Protein AF-A0A1H0M6Q1-F1 (afdb_monomer_lite)

Foldseek 3Di:
DLVVVLVVQLPDLDKDKDAPVVDDPVSVVVNVVSCVVQQWDWDWDQDDDPVDGHIIIITHRVVSDDPVNVVVD

Organism: NCBI:txid94869

Secondary structure (DSSP, 8-state):
-HHHHHHHHHH-SS-EEEEGGGS-HHHHHHHHHHHHHTTEEEEEEEEESSS-EEEEEEEEEGGG--HHHHHH-

pLDDT: mean 93.44, std 4.76, range [72.31, 97.75]

Structure (mmCIF, N/CA/C/O backbone):
data_AF-A0A1H0M6Q1-F1
#
_entry.id   AF-A0A1H0M6Q1-F1
#
loop_
_atom_site.group_PDB
_atom_site.id
_atom_site.type_symbol
_atom_site.label_atom_id
_atom_site.label_alt_id
_atom_site.label_comp_id
_atom_site.label_asym_id
_atom_site.label_entity_id
_atom_site.label_seq_id
_atom_site.pdbx_PDB_ins_code
_atom_site.Cartn_x
_atom_site.Cartn_y
_atom_site.Cartn_z
_atom_site.occupancy
_atom_site.B_iso_or_equiv
_atom_site.auth_seq_id
_atom_site.auth_comp_id
_atom_site.auth_asym_id
_atom_site.auth_atom_id
_atom_site.pdbx_PDB_model_num
ATOM 1 N N . MET A 1 1 ? 0.047 13.863 0.110 1.00 86.19 1 MET A N 1
ATOM 2 C CA . MET A 1 1 ? -0.055 12.799 -0.921 1.00 86.19 1 MET A CA 1
ATOM 3 C C . MET A 1 1 ? -0.394 11.450 -0.297 1.00 86.19 1 MET A C 1
ATOM 5 O O . MET A 1 1 ? -1.366 10.837 -0.723 1.00 86.19 1 MET A O 1
ATOM 9 N N . VAL A 1 2 ? 0.330 11.040 0.749 1.00 94.44 2 VAL A N 1
ATOM 10 C CA . VAL A 1 2 ? 0.083 9.820 1.542 1.00 94.44 2 VAL A CA 1
ATOM 11 C C . VAL A 1 2 ? -1.382 9.658 1.975 1.00 94.44 2 VAL A C 1
ATOM 13 O O . VAL A 1 2 ? -1.967 8.604 1.737 1.00 94.44 2 VAL A O 1
ATOM 16 N N . ASP A 1 3 ? -2.022 10.711 2.498 1.00 95.56 3 ASP A N 1
ATOM 17 C CA . ASP A 1 3 ? -3.438 10.661 2.916 1.00 95.56 3 ASP A CA 1
ATOM 18 C C . ASP A 1 3 ? -4.393 10.228 1.808 1.00 95.56 3 ASP A C 1
ATOM 20 O O . ASP A 1 3 ? -5.356 9.501 2.045 1.00 95.56 3 ASP A O 1
ATOM 24 N N . ARG A 1 4 ? -4.113 10.632 0.565 1.00 95.75 4 ARG A N 1
ATOM 25 C CA . ARG A 1 4 ? -4.918 10.228 -0.588 1.00 95.75 4 ARG A CA 1
ATOM 26 C C . ARG A 1 4 ? -4.853 8.716 -0.790 1.00 95.75 4 ARG A C 1
ATOM 28 O O . ARG A 1 4 ? -5.871 8.117 -1.119 1.00 95.75 4 ARG A O 1
ATOM 35 N N . TYR A 1 5 ? -3.680 8.111 -0.623 1.00 95.75 5 TYR A N 1
ATOM 36 C CA . TYR A 1 5 ? -3.498 6.673 -0.809 1.00 95.75 5 TYR A CA 1
ATOM 37 C C . TYR A 1 5 ? -4.090 5.864 0.340 1.00 95.75 5 TYR A C 1
ATOM 39 O O . TYR A 1 5 ? -4.784 4.888 0.075 1.00 95.75 5 TYR A O 1
ATOM 47 N N . ILE A 1 6 ? -3.926 6.322 1.583 1.00 97.00 6 ILE A N 1
ATOM 48 C CA . ILE A 1 6 ? -4.582 5.715 2.749 1.00 97.00 6 ILE A CA 1
ATOM 49 C C . ILE A 1 6 ? -6.105 5.750 2.592 1.00 97.00 6 ILE A C 1
ATOM 51 O O . ILE A 1 6 ? -6.759 4.716 2.690 1.00 97.00 6 ILE A O 1
ATOM 55 N N . ASN A 1 7 ? -6.675 6.908 2.245 1.00 96.19 7 ASN A N 1
ATOM 56 C CA . ASN A 1 7 ? -8.119 7.041 2.043 1.00 96.19 7 ASN A CA 1
ATOM 57 C C . ASN A 1 7 ? -8.639 6.197 0.874 1.00 96.19 7 ASN A C 1
ATOM 59 O O . ASN A 1 7 ? -9.772 5.723 0.922 1.00 96.19 7 ASN A O 1
ATOM 63 N N . LYS A 1 8 ? -7.835 6.008 -0.179 1.00 95.62 8 LYS A N 1
ATOM 64 C CA . LYS A 1 8 ? -8.171 5.087 -1.269 1.00 95.62 8 LYS A CA 1
ATOM 65 C C . LYS A 1 8 ? -8.170 3.637 -0.794 1.00 95.62 8 LYS A C 1
ATOM 67 O O . LYS A 1 8 ? -9.145 2.946 -1.046 1.00 95.62 8 LYS A O 1
ATOM 72 N N . ALA A 1 9 ? -7.129 3.208 -0.083 1.00 95.25 9 ALA A N 1
ATOM 73 C CA . ALA A 1 9 ? -7.016 1.846 0.432 1.00 95.25 9 ALA A CA 1
ATOM 74 C C . ALA A 1 9 ? -8.142 1.500 1.421 1.00 95.25 9 ALA A C 1
ATOM 76 O O . ALA A 1 9 ? -8.698 0.412 1.355 1.00 95.25 9 ALA A O 1
ATOM 77 N N . LEU A 1 10 ? -8.553 2.443 2.277 1.00 94.94 10 LEU A N 1
ATOM 78 C CA . LEU A 1 10 ? -9.677 2.251 3.205 1.00 94.94 10 LEU A CA 1
ATOM 79 C C . LEU A 1 10 ? -11.024 2.007 2.507 1.00 94.94 10 LEU A C 1
ATOM 81 O O . LEU A 1 10 ? -11.895 1.352 3.076 1.00 94.94 10 LEU A O 1
ATOM 85 N N . LYS A 1 11 ? -11.201 2.556 1.302 1.00 94.25 11 LYS A N 1
ATOM 86 C CA . LYS A 1 11 ? -12.431 2.449 0.502 1.00 94.25 11 LYS A CA 1
ATOM 87 C C . LYS A 1 11 ? -12.370 1.346 -0.554 1.00 94.25 11 LYS A C 1
ATOM 89 O O . LYS A 1 11 ? -13.367 1.115 -1.227 1.00 94.25 11 LYS A O 1
ATOM 94 N N . ALA A 1 12 ? -11.207 0.734 -0.755 1.00 90.94 12 ALA A N 1
ATOM 95 C CA . ALA A 1 12 ? -11.001 -0.257 -1.794 1.00 90.94 12 ALA A CA 1
ATOM 96 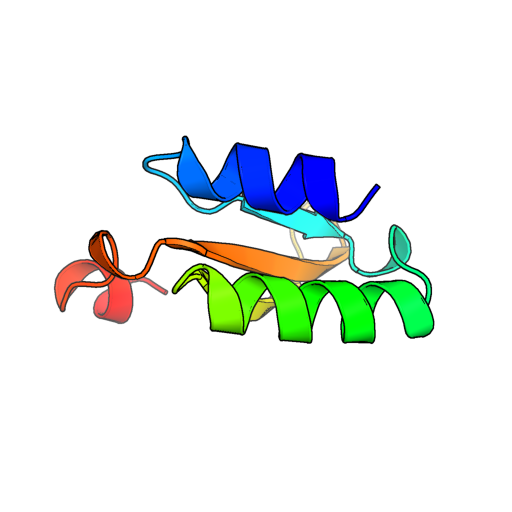C C . ALA A 1 12 ? -11.298 -1.665 -1.270 1.00 90.94 12 ALA A C 1
ATOM 98 O O . ALA A 1 12 ? -10.900 -2.023 -0.165 1.00 90.94 12 ALA A O 1
ATOM 99 N N . GLU A 1 13 ? -11.936 -2.472 -2.113 1.00 89.88 13 GLU A N 1
ATOM 100 C CA . GLU A 1 13 ? -12.068 -3.929 -1.941 1.00 89.88 13 GLU A CA 1
ATOM 101 C C . GLU A 1 13 ? -10.981 -4.692 -2.725 1.00 89.88 13 GLU A C 1
ATOM 103 O O . GLU A 1 13 ? -11.068 -5.894 -2.944 1.00 89.88 13 GLU A O 1
ATOM 108 N N . HIS A 1 14 ? -9.952 -3.980 -3.189 1.00 90.44 14 HIS A N 1
ATOM 109 C CA . HIS A 1 14 ? -8.841 -4.501 -3.981 1.00 90.44 14 HIS A CA 1
ATOM 110 C C . HIS A 1 14 ? -7.513 -3.888 -3.522 1.00 90.44 14 HIS A C 1
ATOM 112 O O . HIS A 1 14 ? -7.484 -2.884 -2.807 1.00 90.44 14 HIS A O 1
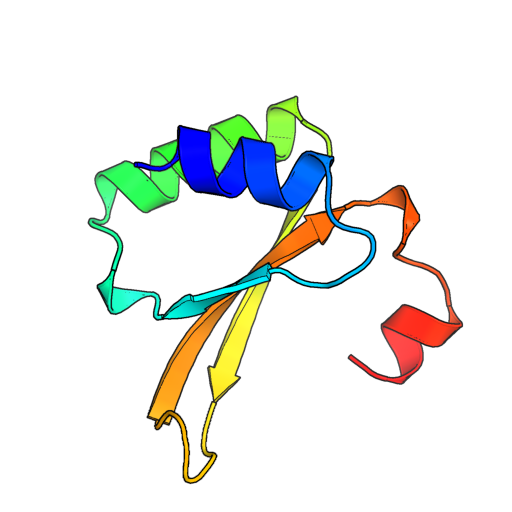ATOM 118 N N . ILE A 1 15 ? -6.402 -4.480 -3.966 1.00 93.44 15 ILE A N 1
ATOM 119 C CA . ILE A 1 15 ? -5.052 -3.986 -3.678 1.00 93.44 15 ILE A CA 1
ATOM 120 C C . ILE A 1 15 ? -4.809 -2.680 -4.434 1.00 93.44 15 ILE A C 1
ATOM 122 O O . ILE A 1 15 ? -4.980 -2.609 -5.651 1.00 93.44 15 ILE A O 1
ATOM 126 N N . ILE A 1 16 ? -4.348 -1.652 -3.724 1.00 95.94 16 ILE A N 1
ATOM 127 C CA . ILE A 1 16 ? -3.869 -0.422 -4.355 1.00 95.94 16 ILE A CA 1
ATOM 128 C C . ILE A 1 16 ? -2.360 -0.538 -4.560 1.00 95.94 16 ILE A C 1
ATOM 130 O O . ILE A 1 16 ? -1.604 -0.474 -3.592 1.00 95.94 16 ILE A O 1
ATOM 134 N N . SER A 1 17 ? -1.935 -0.668 -5.815 1.00 95.38 17 SER A N 1
ATOM 135 C CA . SER A 1 17 ? -0.524 -0.768 -6.205 1.00 95.38 17 SER A CA 1
ATOM 136 C C . SER A 1 17 ? 0.003 0.553 -6.756 1.00 95.38 17 SER A C 1
ATOM 138 O O . SER A 1 17 ? -0.622 1.188 -7.610 1.00 95.38 17 SER A O 1
ATOM 140 N N . ILE A 1 18 ? 1.150 0.997 -6.246 1.00 95.81 18 ILE A N 1
ATOM 141 C CA . ILE A 1 18 ? 1.737 2.299 -6.573 1.00 95.81 18 ILE A CA 1
ATOM 142 C C . ILE A 1 18 ? 3.248 2.119 -6.774 1.00 95.81 18 ILE A C 1
ATOM 144 O O . ILE A 1 18 ? 3.887 1.552 -5.892 1.00 95.81 18 ILE A O 1
ATOM 148 N N . PRO A 1 19 ? 3.845 2.626 -7.868 1.00 95.81 19 PRO A N 1
ATOM 149 C CA . PRO A 1 19 ? 5.301 2.673 -8.019 1.00 95.81 19 PRO A CA 1
ATOM 150 C C . PRO A 1 19 ? 5.980 3.357 -6.829 1.00 95.81 19 PRO A C 1
ATOM 152 O O . PRO A 1 19 ? 5.560 4.450 -6.431 1.00 95.81 19 PRO A O 1
ATOM 155 N N . ILE A 1 20 ? 7.009 2.727 -6.257 1.00 96.31 20 ILE A N 1
ATOM 156 C CA . ILE A 1 20 ? 7.707 3.233 -5.066 1.00 96.31 20 ILE A CA 1
ATOM 157 C C . ILE A 1 20 ? 8.372 4.595 -5.314 1.00 96.31 20 ILE A C 1
ATOM 159 O O . ILE A 1 20 ? 8.447 5.430 -4.420 1.00 96.31 20 ILE A O 1
ATOM 163 N N . GLU A 1 21 ? 8.759 4.860 -6.557 1.00 95.25 21 GLU A N 1
ATOM 164 C CA . GLU A 1 21 ? 9.405 6.068 -7.069 1.00 95.25 21 GLU A CA 1
ATOM 165 C C . GLU A 1 21 ? 8.490 7.296 -6.979 1.00 95.25 21 GLU A C 1
ATOM 167 O O . GLU A 1 21 ? 8.945 8.433 -7.092 1.00 95.25 21 GLU A O 1
ATOM 172 N N . ARG A 1 22 ? 7.186 7.089 -6.748 1.00 95.44 22 ARG A N 1
ATOM 173 C CA . ARG A 1 22 ? 6.242 8.173 -6.451 1.00 95.44 22 ARG A CA 1
ATOM 174 C C . ARG A 1 22 ? 6.349 8.695 -5.023 1.00 95.44 22 ARG A C 1
ATOM 176 O O . ARG A 1 22 ? 5.679 9.678 -4.716 1.00 95.44 22 ARG A O 1
ATOM 183 N N . PHE A 1 23 ? 7.138 8.053 -4.169 1.00 96.56 23 PHE A N 1
ATOM 184 C CA . PHE A 1 23 ? 7.322 8.444 -2.781 1.00 96.56 23 PHE A CA 1
ATOM 185 C C . PHE A 1 23 ? 8.752 8.904 -2.529 1.00 96.56 23 PHE A C 1
ATOM 187 O O . PHE A 1 23 ? 9.723 8.277 -2.949 1.00 96.56 23 PHE A O 1
ATOM 194 N N . LYS A 1 24 ? 8.887 9.975 -1.751 1.00 97.06 24 LYS A N 1
ATOM 195 C CA . LYS A 1 24 ? 10.133 10.265 -1.040 1.00 97.06 24 LYS A CA 1
ATOM 196 C C . LYS A 1 24 ? 10.267 9.337 0.169 1.00 97.06 24 LYS A C 1
ATOM 198 O O . LYS A 1 24 ? 9.269 8.862 0.706 1.00 97.06 24 LYS A O 1
ATOM 203 N N . ILE A 1 25 ? 11.489 9.164 0.673 1.00 95.69 25 ILE A N 1
ATOM 204 C CA . ILE A 1 25 ? 11.763 8.336 1.865 1.00 95.69 25 ILE A CA 1
ATOM 205 C C . ILE A 1 25 ? 10.894 8.763 3.062 1.00 95.69 25 ILE A C 1
ATOM 207 O O . ILE A 1 25 ? 10.215 7.929 3.651 1.00 95.69 25 ILE A O 1
ATOM 211 N N . ALA A 1 26 ? 10.817 10.065 3.355 1.00 97.06 26 ALA A N 1
ATOM 212 C CA . ALA A 1 26 ? 9.974 10.581 4.439 1.00 97.06 26 ALA A CA 1
ATOM 213 C C . ALA A 1 26 ? 8.473 10.272 4.244 1.00 97.06 26 ALA A C 1
ATOM 215 O O . ALA A 1 26 ? 7.743 10.063 5.210 1.00 97.06 26 ALA A O 1
ATOM 216 N N . GLU A 1 27 ? 7.998 10.194 2.995 1.00 97.50 27 GLU A N 1
ATOM 217 C CA . GLU A 1 27 ? 6.609 9.825 2.703 1.00 97.50 27 GLU A CA 1
ATOM 218 C C . GLU A 1 27 ? 6.364 8.324 2.892 1.00 97.50 27 GLU A C 1
ATOM 220 O O . GLU A 1 27 ? 5.256 7.942 3.258 1.00 97.50 27 GLU A O 1
ATOM 225 N N . LEU A 1 28 ? 7.373 7.470 2.688 1.00 96.69 28 LEU A N 1
ATOM 226 C CA . LEU A 1 28 ? 7.286 6.038 2.999 1.00 96.69 28 LEU A CA 1
ATOM 227 C C . LEU A 1 28 ? 7.197 5.801 4.511 1.00 96.69 28 LEU A C 1
ATOM 229 O O . LEU A 1 28 ? 6.411 4.965 4.960 1.00 96.69 2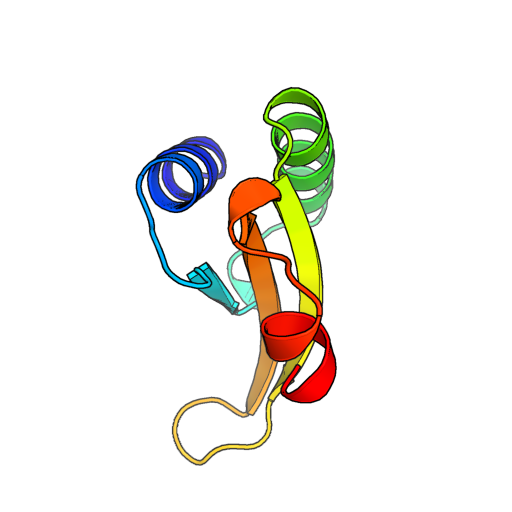8 LEU A O 1
ATOM 233 N N . GLU A 1 29 ? 7.944 6.569 5.305 1.00 97.06 29 GLU A N 1
ATOM 234 C CA . GLU A 1 29 ? 7.840 6.542 6.769 1.00 97.06 29 GLU A CA 1
ATOM 235 C C . GLU A 1 29 ? 6.454 7.001 7.238 1.00 97.06 29 GLU A C 1
ATOM 237 O O . GLU A 1 29 ? 5.809 6.346 8.064 1.00 97.06 29 GLU A O 1
ATOM 242 N N . GLU A 1 30 ? 5.952 8.102 6.674 1.00 97.69 30 GLU A N 1
ATOM 243 C CA . GLU A 1 30 ? 4.603 8.595 6.951 1.00 97.69 30 GLU A CA 1
ATOM 244 C C . GLU A 1 30 ? 3.534 7.563 6.552 1.00 97.69 30 GLU A C 1
ATOM 246 O O . GLU A 1 30 ? 2.607 7.293 7.324 1.00 97.69 30 GLU A O 1
ATOM 251 N N . LEU A 1 31 ? 3.682 6.948 5.375 1.00 97.69 31 LEU A N 1
ATOM 252 C CA . LEU A 1 31 ? 2.790 5.911 4.862 1.00 97.69 31 LEU A CA 1
ATOM 253 C C . LEU A 1 31 ? 2.758 4.697 5.789 1.00 97.69 31 LEU A C 1
ATOM 255 O O . LEU A 1 31 ? 1.670 4.244 6.141 1.00 97.69 31 LEU A O 1
ATOM 259 N N . SER A 1 32 ? 3.919 4.216 6.237 1.00 96.81 32 SER A N 1
ATOM 260 C CA . SER A 1 32 ? 4.037 3.100 7.183 1.00 96.81 32 SER A CA 1
ATOM 261 C C . SER A 1 32 ? 3.310 3.393 8.500 1.00 96.81 32 SER A C 1
ATOM 263 O O . SER A 1 32 ? 2.465 2.612 8.953 1.00 96.81 32 SER A O 1
ATOM 265 N N . ASN A 1 33 ? 3.542 4.578 9.072 1.00 97.75 33 ASN A N 1
ATOM 266 C CA . ASN A 1 33 ? 2.892 5.004 10.309 1.00 97.75 33 ASN A CA 1
ATOM 267 C C . ASN A 1 33 ? 1.368 5.113 10.164 1.00 97.75 33 ASN A C 1
ATOM 269 O O . ASN A 1 33 ? 0.621 4.673 11.044 1.00 97.75 33 ASN A O 1
ATOM 273 N N . LYS A 1 34 ? 0.884 5.688 9.058 1.00 97.75 34 LYS A N 1
ATOM 274 C CA . LYS A 1 34 ? -0.556 5.829 8.804 1.00 97.75 34 LYS A CA 1
ATOM 275 C C . LYS A 1 34 ? -1.215 4.492 8.486 1.00 97.75 34 LYS A C 1
ATOM 277 O O . LYS A 1 34 ? -2.309 4.246 8.989 1.00 97.75 34 LYS A O 1
ATOM 282 N N . ALA A 1 35 ? -0.568 3.615 7.725 1.00 96.69 35 ALA A N 1
ATOM 283 C CA . ALA A 1 35 ? -1.091 2.285 7.432 1.00 96.69 35 ALA A CA 1
ATOM 284 C C . ALA A 1 35 ? -1.265 1.461 8.713 1.00 96.69 35 ALA A C 1
ATOM 286 O O . ALA A 1 35 ? -2.344 0.915 8.941 1.00 96.69 35 ALA A O 1
ATOM 287 N N . LYS A 1 36 ? -0.272 1.487 9.615 1.00 96.38 36 LYS A N 1
ATOM 288 C CA . LYS A 1 36 ? -0.359 0.831 10.928 1.00 96.38 36 LYS A CA 1
ATOM 289 C C . LYS A 1 36 ? -1.556 1.323 11.747 1.00 96.38 36 LYS A C 1
ATOM 291 O O . LYS A 1 36 ? -2.294 0.509 12.292 1.00 96.38 36 LYS A O 1
ATOM 296 N N . LYS A 1 37 ? -1.778 2.642 11.807 1.00 97.12 37 LYS A N 1
ATOM 297 C CA . LYS A 1 37 ? -2.917 3.243 12.532 1.00 97.12 37 LYS A CA 1
ATOM 298 C C . LYS A 1 37 ? -4.279 2.871 11.941 1.00 97.12 37 LYS A C 1
ATOM 300 O O . LYS A 1 37 ? -5.257 2.822 12.673 1.00 97.12 37 LYS A O 1
ATOM 305 N N . ASN A 1 38 ? -4.336 2.620 10.635 1.00 96.00 38 ASN A N 1
ATOM 306 C CA . ASN A 1 38 ? -5.568 2.347 9.894 1.00 96.00 38 ASN A CA 1
ATOM 307 C C . ASN A 1 38 ? -5.769 0.854 9.577 1.00 96.00 38 ASN A C 1
ATOM 309 O O . ASN A 1 38 ? -6.630 0.515 8.772 1.00 96.00 38 ASN A O 1
ATOM 313 N N . ASN A 1 39 ? -4.980 -0.036 10.191 1.00 95.38 39 ASN A N 1
ATOM 314 C CA . ASN A 1 39 ? -5.031 -1.482 9.963 1.00 95.38 39 ASN A CA 1
ATOM 315 C C . ASN A 1 39 ? -4.887 -1.887 8.477 1.00 95.38 39 ASN A C 1
ATOM 317 O O . ASN A 1 39 ? -5.530 -2.820 7.993 1.00 95.38 39 ASN A O 1
ATOM 321 N N . ILE A 1 40 ? -4.031 -1.167 7.752 1.00 96.69 40 ILE A N 1
ATOM 322 C CA . ILE A 1 40 ? -3.650 -1.467 6.371 1.00 96.69 40 ILE A CA 1
ATOM 323 C C . ILE A 1 40 ? -2.308 -2.196 6.393 1.00 96.69 40 ILE A C 1
ATOM 325 O O . ILE A 1 40 ? -1.363 -1.775 7.063 1.00 96.69 40 ILE A O 1
ATOM 329 N N . VAL A 1 41 ? -2.221 -3.286 5.641 1.00 95.69 41 VAL A N 1
ATOM 330 C CA . VAL A 1 41 ? -0.983 -4.015 5.382 1.00 95.69 41 VAL A CA 1
ATOM 331 C C . VAL A 1 41 ? -0.290 -3.399 4.172 1.00 95.69 41 VAL A C 1
ATOM 333 O O . VAL A 1 41 ? -0.926 -3.114 3.158 1.00 95.69 41 VAL A O 1
ATOM 336 N N . ILE A 1 42 ? 1.019 -3.193 4.296 1.00 96.50 42 ILE A N 1
ATOM 337 C CA . ILE A 1 42 ? 1.876 -2.760 3.196 1.00 96.50 42 ILE A CA 1
ATOM 338 C C . ILE A 1 42 ? 2.723 -3.946 2.752 1.00 96.50 42 ILE A C 1
ATOM 340 O O . ILE A 1 42 ? 3.344 -4.596 3.594 1.00 96.50 42 ILE A O 1
ATOM 344 N N . THR A 1 43 ? 2.790 -4.195 1.447 1.00 95.19 43 THR A N 1
ATOM 345 C CA . THR A 1 43 ? 3.771 -5.119 0.861 1.00 95.19 43 THR A CA 1
ATOM 346 C C . THR A 1 43 ? 4.577 -4.426 -0.231 1.00 95.19 43 THR A C 1
ATOM 348 O O . THR A 1 43 ? 4.114 -3.465 -0.849 1.00 95.19 43 THR A O 1
ATOM 351 N N . LEU A 1 44 ? 5.806 -4.897 -0.443 1.00 95.19 44 LEU A N 1
ATOM 352 C CA . LEU A 1 44 ? 6.654 -4.485 -1.556 1.00 95.19 44 LEU A CA 1
ATOM 353 C C . LEU A 1 44 ? 6.760 -5.652 -2.528 1.00 95.19 44 LEU A C 1
ATOM 355 O O . LEU A 1 44 ? 7.051 -6.773 -2.111 1.00 95.19 44 LEU A O 1
ATOM 359 N N . LYS A 1 45 ? 6.527 -5.393 -3.812 1.00 93.94 45 LYS A N 1
ATOM 360 C CA . LYS A 1 45 ? 6.609 -6.408 -4.862 1.00 93.94 45 LYS A CA 1
ATOM 361 C C . LYS A 1 45 ? 7.447 -5.886 -6.016 1.00 93.94 45 LYS A C 1
ATOM 363 O O . LYS A 1 45 ? 7.197 -4.788 -6.505 1.00 93.94 45 LYS A O 1
ATOM 368 N N . ALA A 1 46 ? 8.426 -6.673 -6.446 1.00 95.19 46 ALA A N 1
ATOM 369 C CA . ALA A 1 46 ? 9.100 -6.424 -7.710 1.00 95.19 46 ALA A CA 1
ATOM 370 C C . ALA A 1 46 ? 8.149 -6.782 -8.859 1.00 95.19 46 ALA A C 1
ATOM 372 O O . ALA A 1 46 ? 7.527 -7.844 -8.852 1.00 95.19 46 ALA A O 1
ATOM 373 N N . GLU A 1 47 ? 8.030 -5.879 -9.819 1.00 94.44 47 GLU A N 1
ATOM 374 C CA . GLU A 1 47 ? 7.131 -5.962 -10.958 1.00 94.44 47 GLU A CA 1
ATOM 375 C C . GLU A 1 47 ? 7.958 -5.953 -12.245 1.00 94.44 47 GLU A C 1
ATOM 377 O O . GLU A 1 47 ? 8.867 -5.135 -12.399 1.00 94.44 47 GLU A O 1
ATOM 382 N N . TYR A 1 48 ? 7.640 -6.874 -13.156 1.00 93.00 48 TYR A N 1
ATOM 383 C CA . TYR A 1 48 ? 8.380 -7.097 -14.403 1.00 93.00 48 TYR A CA 1
ATOM 384 C C . TYR A 1 48 ? 7.445 -7.219 -15.615 1.00 93.00 48 TYR A C 1
ATOM 386 O O . TYR A 1 48 ? 7.759 -7.910 -16.585 1.00 93.00 48 TYR A O 1
ATOM 394 N N . SER A 1 49 ? 6.266 -6.597 -15.562 1.00 90.38 49 SER A N 1
ATOM 395 C CA . SER A 1 49 ? 5.327 -6.617 -16.682 1.00 90.38 49 SER A CA 1
ATOM 396 C C . SER A 1 49 ? 5.695 -5.599 -17.759 1.00 90.38 49 SER A C 1
ATOM 398 O O . SER A 1 49 ? 6.529 -4.711 -17.592 1.00 90.38 49 SER A O 1
ATOM 400 N N . ASN A 1 50 ? 5.002 -5.696 -18.891 1.00 90.06 50 ASN A N 1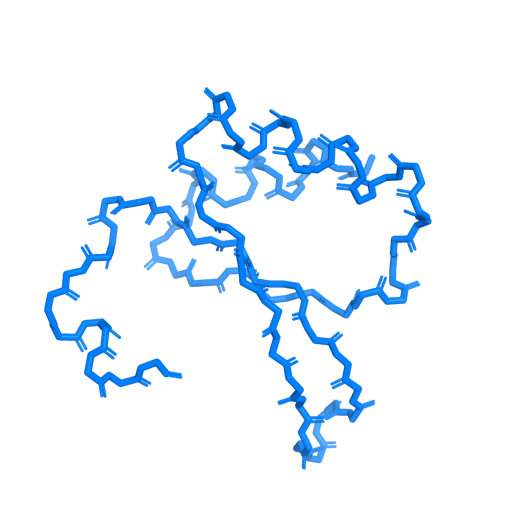
ATOM 401 C CA . ASN A 1 50 ? 5.100 -4.704 -19.960 1.00 90.06 50 ASN A CA 1
ATOM 402 C C . ASN A 1 50 ? 4.506 -3.338 -19.561 1.00 90.06 50 ASN A C 1
ATOM 404 O O . ASN A 1 50 ? 4.736 -2.354 -20.256 1.00 90.06 50 ASN A O 1
ATOM 408 N N . ILE A 1 51 ? 3.719 -3.276 -18.478 1.00 87.62 51 ILE A N 1
ATOM 409 C CA . ILE A 1 51 ? 3.077 -2.045 -17.995 1.00 87.62 51 ILE A CA 1
ATOM 410 C C . ILE A 1 51 ? 4.020 -1.278 -17.067 1.00 87.62 51 ILE A C 1
ATOM 412 O O . ILE A 1 51 ? 4.084 -0.050 -17.126 1.00 87.62 51 ILE A O 1
ATOM 416 N N . TYR A 1 52 ? 4.730 -1.992 -16.193 1.00 90.38 52 TYR A N 1
ATOM 417 C CA . TYR A 1 52 ? 5.648 -1.401 -15.234 1.00 90.38 52 TYR A CA 1
ATOM 418 C C . TYR A 1 52 ? 6.822 -2.339 -14.955 1.00 90.38 52 TYR A C 1
ATOM 420 O O . TYR A 1 52 ? 6.634 -3.544 -14.818 1.00 90.38 52 TYR A O 1
ATOM 428 N N . GLN A 1 53 ? 8.024 -1.775 -14.837 1.00 94.25 53 GLN A N 1
ATOM 429 C CA . GLN A 1 53 ? 9.220 -2.497 -14.408 1.00 94.25 53 GLN A CA 1
ATOM 430 C C . GLN A 1 53 ? 9.853 -1.745 -13.241 1.00 94.25 53 GLN A C 1
ATOM 432 O O . GLN A 1 53 ? 10.285 -0.607 -13.409 1.00 94.25 53 GLN A O 1
ATOM 437 N N . GLY A 1 54 ? 9.878 -2.354 -12.056 1.00 95.38 54 GLY A N 1
ATOM 438 C CA . GLY A 1 54 ? 10.364 -1.702 -10.839 1.00 95.38 54 GLY A CA 1
ATOM 439 C C . GLY A 1 54 ? 9.751 -2.288 -9.572 1.00 95.38 54 GLY A C 1
ATOM 440 O O . GLY A 1 54 ? 9.359 -3.451 -9.546 1.00 95.38 54 GLY A O 1
ATOM 441 N N . VAL A 1 55 ? 9.658 -1.490 -8.506 1.00 96.69 55 VAL A N 1
ATOM 442 C CA . VAL A 1 55 ? 9.051 -1.924 -7.236 1.00 96.69 55 VAL A CA 1
ATOM 443 C C . VAL A 1 55 ? 7.708 -1.235 -7.018 1.00 96.69 55 VAL A C 1
ATOM 445 O O . VAL A 1 55 ? 7.582 -0.016 -7.122 1.00 96.69 55 VAL A O 1
ATOM 448 N N . LEU A 1 56 ? 6.697 -2.027 -6.674 1.00 96.69 56 LEU A N 1
ATOM 449 C CA . LEU A 1 56 ? 5.373 -1.562 -6.288 1.00 96.69 56 LEU A CA 1
ATOM 450 C C . LEU A 1 56 ? 5.206 -1.608 -4.768 1.00 96.69 56 LEU A C 1
ATOM 452 O O . LEU A 1 56 ? 5.492 -2.617 -4.124 1.00 96.69 56 LEU A O 1
ATOM 456 N N . VAL A 1 57 ? 4.678 -0.518 -4.217 1.00 97.50 57 VAL A N 1
ATOM 457 C CA . VAL A 1 57 ? 4.107 -0.443 -2.874 1.00 97.50 57 VAL A CA 1
ATOM 458 C C . VAL A 1 57 ? 2.632 -0.799 -2.978 1.00 97.50 57 VAL A C 1
ATOM 460 O O . VAL A 1 57 ? 1.853 -0.093 -3.623 1.00 97.50 57 VAL A O 1
ATOM 463 N N . ASN A 1 58 ? 2.249 -1.889 -2.329 1.00 96.56 58 ASN A N 1
ATOM 464 C CA . ASN A 1 58 ? 0.878 -2.366 -2.276 1.00 96.56 58 ASN A CA 1
ATOM 465 C C . ASN A 1 58 ? 0.260 -2.010 -0.929 1.00 96.56 58 ASN A C 1
ATOM 467 O O . ASN A 1 58 ? 0.847 -2.290 0.115 1.00 96.56 58 ASN A O 1
ATOM 471 N N . LEU A 1 59 ? -0.937 -1.432 -0.956 1.00 97.06 59 LEU A N 1
ATOM 472 C CA . LEU A 1 59 ? -1.752 -1.176 0.227 1.00 97.06 59 LEU A CA 1
ATOM 473 C C . LEU A 1 59 ? -2.947 -2.124 0.216 1.00 97.06 59 LEU A C 1
ATOM 475 O O . LEU A 1 59 ? -3.732 -2.127 -0.734 1.00 97.06 59 LEU A O 1
ATO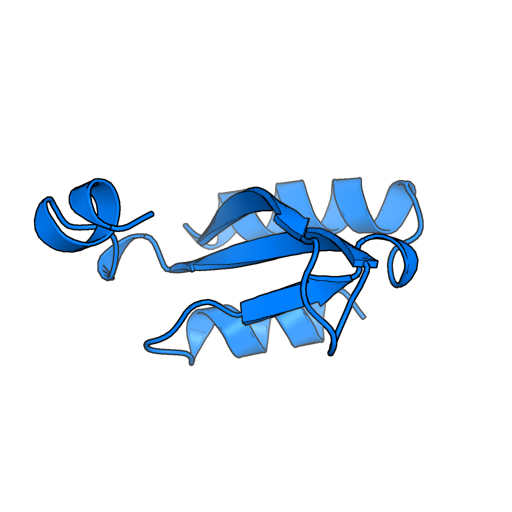M 479 N N . ILE A 1 60 ? -3.067 -2.917 1.276 1.00 94.81 60 ILE A N 1
ATOM 480 C CA . ILE A 1 60 ? -4.0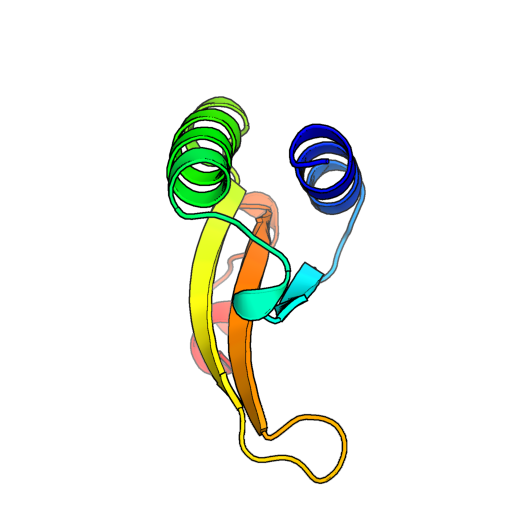31 -4.009 1.392 1.00 94.81 60 ILE A CA 1
ATOM 481 C C . ILE A 1 60 ? -4.813 -3.806 2.685 1.00 94.81 60 ILE A C 1
ATOM 483 O O . ILE A 1 60 ? -4.235 -3.707 3.770 1.00 94.81 60 ILE A O 1
ATOM 487 N N . LYS A 1 61 ? -6.137 -3.730 2.593 1.00 93.94 61 LYS A N 1
ATOM 488 C CA . LYS A 1 61 ? -6.988 -3.663 3.779 1.00 93.94 61 LYS A CA 1
ATOM 489 C C . LYS A 1 61 ? -6.942 -5.025 4.487 1.00 93.94 61 LYS A C 1
ATOM 491 O O . LYS A 1 61 ? -7.009 -6.062 3.839 1.00 93.94 61 LYS A O 1
ATOM 496 N N . ARG A 1 62 ? -6.729 -5.064 5.806 1.00 91.12 62 ARG A N 1
ATOM 497 C CA . ARG A 1 62 ? -6.481 -6.350 6.489 1.00 91.12 62 ARG A CA 1
ATOM 498 C C . ARG A 1 62 ? -7.672 -7.317 6.419 1.00 91.12 62 ARG A C 1
ATOM 500 O O . ARG A 1 62 ? -7.468 -8.520 6.469 1.00 91.12 62 ARG A O 1
ATOM 507 N N . ASP A 1 63 ? -8.886 -6.800 6.299 1.00 89.75 63 ASP A N 1
ATOM 508 C CA . ASP A 1 63 ? -10.122 -7.581 6.187 1.00 89.75 63 ASP A CA 1
ATOM 509 C C . ASP A 1 63 ? -10.235 -8.396 4.890 1.00 89.75 63 ASP A C 1
ATOM 511 O O . ASP A 1 63 ? -10.897 -9.429 4.897 1.00 89.75 63 ASP A O 1
ATOM 515 N N . ILE A 1 64 ? -9.572 -7.983 3.804 1.00 88.31 64 ILE A N 1
ATOM 516 C CA . ILE A 1 64 ? -9.546 -8.749 2.547 1.00 88.31 64 ILE A CA 1
ATOM 517 C C . ILE A 1 64 ? -8.469 -9.845 2.533 1.00 88.31 64 ILE A C 1
ATOM 519 O O . ILE A 1 64 ? -8.414 -10.643 1.601 1.00 88.31 64 ILE A O 1
ATOM 523 N N . ILE A 1 65 ? -7.610 -9.904 3.557 1.00 88.12 65 ILE A N 1
ATOM 524 C CA . ILE A 1 65 ? -6.559 -10.918 3.673 1.00 88.12 65 ILE A CA 1
ATOM 525 C C . ILE A 1 65 ? -7.163 -12.175 4.300 1.00 88.12 65 ILE A C 1
ATOM 527 O O . ILE A 1 65 ? -7.311 -12.268 5.517 1.00 88.12 65 ILE A O 1
ATOM 531 N N . ASN A 1 66 ? -7.491 -13.147 3.455 1.00 87.81 66 ASN A N 1
ATOM 532 C CA . ASN A 1 66 ? -7.915 -14.489 3.847 1.00 87.81 66 ASN A CA 1
ATOM 533 C C . ASN A 1 66 ? -6.950 -15.555 3.283 1.00 87.81 66 ASN A C 1
ATOM 535 O O . ASN A 1 66 ? -5.990 -15.231 2.581 1.00 87.81 66 ASN A O 1
ATOM 539 N N . ASP A 1 67 ? -7.192 -16.829 3.591 1.00 87.19 67 ASP A N 1
ATOM 540 C CA . ASP A 1 67 ? -6.317 -17.929 3.154 1.00 87.19 67 ASP A CA 1
ATOM 541 C C . ASP A 1 67 ? -6.208 -18.023 1.624 1.00 87.19 67 ASP A C 1
ATOM 543 O O . ASP A 1 67 ? -5.145 -18.331 1.082 1.00 87.19 67 ASP A O 1
ATOM 547 N N . GLU A 1 68 ? -7.293 -17.710 0.914 1.00 84.56 68 GLU A N 1
ATOM 548 C CA . GLU A 1 68 ? -7.312 -17.684 -0.547 1.00 84.56 68 GLU A CA 1
ATOM 549 C C . GLU A 1 68 ? -6.471 -16.528 -1.102 1.00 84.56 68 GLU A C 1
ATOM 551 O O . GLU A 1 68 ? -5.682 -16.725 -2.023 1.00 84.56 68 GLU A O 1
ATOM 556 N N . PHE A 1 69 ? -6.568 -15.345 -0.497 1.00 84.19 69 PHE A N 1
ATOM 557 C CA . PHE A 1 69 ? -5.757 -14.182 -0.836 1.00 84.19 69 PHE A CA 1
ATOM 558 C C . PHE A 1 69 ? -4.266 -14.479 -0.666 1.00 84.19 69 PHE A C 1
ATOM 560 O O . PHE A 1 69 ? -3.478 -14.195 -1.561 1.00 84.19 69 PHE A O 1
ATOM 567 N N . ILE A 1 70 ? -3.881 -15.091 0.459 1.00 83.06 70 ILE A N 1
ATOM 568 C CA . ILE A 1 70 ? -2.485 -15.456 0.739 1.00 83.06 70 ILE A CA 1
ATOM 569 C C . ILE A 1 70 ? -1.972 -16.483 -0.276 1.00 83.06 70 ILE A C 1
ATOM 571 O O . ILE A 1 70 ? -0.827 -16.387 -0.707 1.00 83.06 70 ILE A O 1
ATOM 575 N N . LYS A 1 71 ? -2.808 -17.444 -0.687 1.00 84.69 71 LYS A N 1
ATOM 576 C CA . LYS A 1 71 ? -2.431 -18.487 -1.652 1.00 84.69 71 LYS A CA 1
ATOM 577 C C . LYS A 1 71 ? -2.036 -17.932 -3.026 1.00 84.69 71 LYS A C 1
ATOM 579 O O . LYS A 1 71 ? -1.227 -18.556 -3.710 1.00 84.69 71 LYS A O 1
ATOM 584 N N . TRP A 1 72 ? -2.619 -16.808 -3.438 1.00 80.19 72 TRP A N 1
ATOM 585 C CA . TRP A 1 72 ? -2.428 -16.222 -4.770 1.00 80.19 72 TRP A CA 1
ATOM 586 C C . TRP A 1 72 ? -1.548 -14.964 -4.793 1.00 80.19 72 TRP A C 1
ATOM 588 O O . TRP A 1 72 ? -1.371 -14.375 -5.862 1.00 80.19 72 TRP A O 1
ATOM 598 N N . MET A 1 73 ? -1.025 -14.540 -3.641 1.00 72.31 73 MET A N 1
ATOM 599 C CA . MET A 1 73 ? -0.184 -13.342 -3.505 1.00 72.31 73 MET A CA 1
ATOM 600 C C . MET A 1 73 ? 1.269 -13.606 -3.898 1.00 72.31 73 MET A C 1
ATOM 602 O O . MET A 1 73 ? 1.841 -12.730 -4.596 1.00 72.31 73 MET A O 1
#

Sequence (73 aa):
MVDRYINKALKAEHIISIPIERFKIAELEELSNKAKKNNIVITLKAEYSNIYQGVLVNLIKRDIINDEFIKWM

Radius of gyration: 12.21 Å; chains: 1; bounding box: 24×31×32 Å